Protein AF-A0A5D2TX60-F1 (afdb_monomer)

InterPro domains:
  IPR018276 DET1- and DDB1-associated protein 1 domain [PF10172] (3-49)

pLDDT: mean 70.05, std 12.47, range [43.69, 88.31]

Secondary structure (DSSP, 8-state):
---TT-----S-TTTTTT-PPPPTTS----PPP----SS--PPP-TTSS-----TT-SSSSSGGGS--

Structure (mmCIF, N/CA/C/O backbone):
data_AF-A0A5D2TX60-F1
#
_entry.id   AF-A0A5D2TX60-F1
#
loop_
_atom_site.group_PDB
_atom_site.id
_atom_site.type_symbol
_atom_site.label_atom_id
_atom_site.label_alt_id
_atom_site.label_comp_id
_atom_site.label_asym_id
_atom_site.label_entity_id
_atom_site.label_seq_id
_atom_site.pdbx_PDB_ins_code
_atom_site.Cartn_x
_atom_site.Cartn_y
_atom_site.Cartn_z
_atom_site.occupancy
_atom_site.B_iso_or_equiv
_atom_site.auth_se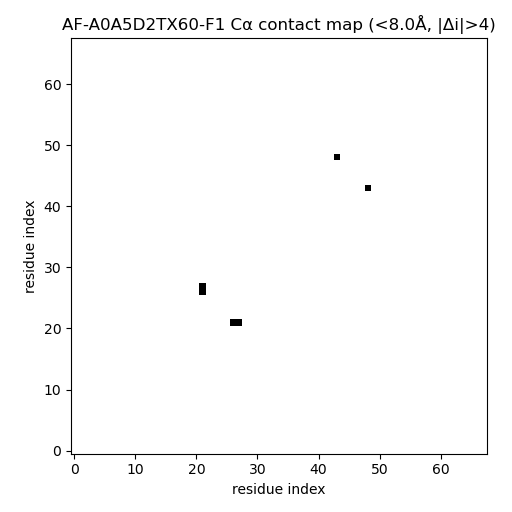q_id
_atom_site.auth_comp_id
_atom_site.auth_asym_id
_atom_site.auth_atom_id
_atom_site.pdbx_PDB_model_num
ATOM 1 N N . MET A 1 1 ? -22.119 22.113 16.895 1.00 54.00 1 MET A N 1
ATOM 2 C CA . MET A 1 1 ? -20.717 21.895 17.311 1.00 54.00 1 MET A CA 1
ATOM 3 C C . MET A 1 1 ? -20.024 21.098 16.217 1.00 54.00 1 MET A C 1
ATOM 5 O O . MET A 1 1 ? -20.411 19.958 16.002 1.00 54.00 1 MET A O 1
ATOM 9 N N . GLY A 1 2 ? -19.099 21.704 15.470 1.00 60.72 2 GLY A N 1
ATOM 10 C CA . GLY A 1 2 ? -18.267 20.988 14.493 1.00 60.72 2 GLY A CA 1
ATOM 11 C C . GLY A 1 2 ? -17.04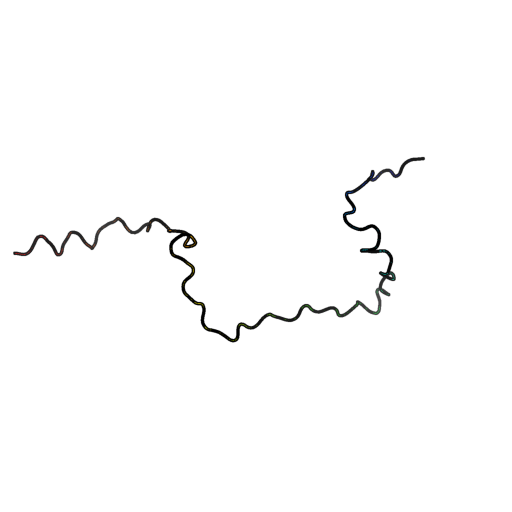4 20.373 15.177 1.00 60.72 2 GLY A C 1
ATOM 12 O O . GLY A 1 2 ? -16.546 20.941 16.147 1.00 60.72 2 GLY A O 1
ATOM 13 N N . SER A 1 3 ? -16.590 19.209 14.707 1.00 66.25 3 SER A N 1
ATOM 14 C CA . SER A 1 3 ? -15.376 18.546 15.204 1.00 66.25 3 SER A CA 1
ATOM 15 C C . SER A 1 3 ? -14.155 19.464 15.059 1.00 66.25 3 SER A C 1
ATOM 17 O O . SER A 1 3 ? -13.927 20.012 13.982 1.00 66.25 3 SER A O 1
ATOM 19 N N . MET A 1 4 ? -13.345 19.587 16.118 1.00 66.44 4 MET A N 1
ATOM 20 C CA . MET A 1 4 ? -12.098 20.376 16.139 1.00 66.44 4 MET A CA 1
ATOM 21 C C . MET A 1 4 ? -11.059 19.906 15.101 1.00 66.44 4 MET A C 1
ATOM 23 O O . MET A 1 4 ? -10.106 20.623 14.820 1.00 66.44 4 MET A O 1
ATOM 27 N N . LEU A 1 5 ? -11.239 18.706 14.535 1.00 73.81 5 LEU A N 1
ATOM 28 C CA . LEU A 1 5 ? -10.316 18.069 13.589 1.00 73.81 5 LEU A CA 1
ATOM 29 C C . LEU A 1 5 ? -10.755 18.180 12.115 1.00 73.81 5 LEU A C 1
ATOM 31 O O . LEU A 1 5 ? -10.062 17.672 11.238 1.00 73.81 5 LEU A O 1
ATOM 35 N N . GLY A 1 6 ? -11.872 18.862 11.829 1.00 71.75 6 GLY A N 1
ATOM 36 C CA . GLY A 1 6 ? -12.355 19.099 10.463 1.00 71.75 6 GLY A CA 1
ATOM 37 C C . GLY A 1 6 ? -12.785 17.838 9.691 1.00 71.75 6 GLY A C 1
ATOM 38 O O . GLY A 1 6 ? -12.739 16.714 10.191 1.00 71.75 6 GLY A O 1
ATOM 39 N N . ASN A 1 7 ? -13.236 18.039 8.447 1.00 75.81 7 ASN A N 1
ATOM 40 C CA . ASN A 1 7 ? -13.629 16.975 7.517 1.00 75.81 7 ASN A CA 1
ATOM 41 C C . ASN A 1 7 ? -12.392 16.401 6.806 1.00 75.81 7 ASN A C 1
ATOM 43 O O . ASN A 1 7 ? -12.086 16.786 5.677 1.00 75.81 7 ASN A O 1
ATOM 47 N N . LEU A 1 8 ? -11.678 15.487 7.463 1.00 82.69 8 LEU A N 1
ATOM 48 C CA . LEU A 1 8 ? -10.582 14.743 6.836 1.00 82.69 8 LEU A CA 1
ATOM 49 C C . LEU A 1 8 ? -11.066 14.000 5.577 1.00 82.69 8 LEU A C 1
ATOM 51 O O . LEU A 1 8 ? -12.206 13.520 5.548 1.00 82.69 8 LEU A O 1
ATOM 55 N N . PRO A 1 9 ? -10.219 13.882 4.540 1.00 83.25 9 PRO A N 1
ATOM 56 C CA . PRO A 1 9 ? -10.583 13.151 3.339 1.00 83.25 9 PRO A CA 1
ATOM 57 C C . PRO A 1 9 ? -10.864 11.687 3.689 1.00 83.25 9 PRO A C 1
ATOM 59 O O . PRO A 1 9 ? -10.037 11.002 4.289 1.00 83.25 9 PRO A O 1
ATOM 62 N N . SER A 1 10 ? -12.040 11.215 3.287 1.00 83.75 10 SER A N 1
ATOM 63 C CA . SER A 1 10 ? -12.444 9.817 3.378 1.00 83.75 10 SER A CA 1
ATOM 64 C C . SER A 1 10 ? -12.830 9.352 1.982 1.00 83.75 10 SER A C 1
ATOM 66 O O . SER A 1 10 ? -13.792 9.856 1.408 1.00 83.75 10 SER A O 1
ATOM 68 N N . PHE A 1 11 ? -12.039 8.441 1.415 1.00 84.00 11 PHE A N 1
ATOM 69 C CA . PHE A 1 11 ? -12.284 7.917 0.070 1.00 84.00 11 PHE A CA 1
ATOM 70 C C . PHE A 1 11 ? -13.449 6.918 0.053 1.00 84.00 11 PHE A C 1
ATOM 72 O O . PHE A 1 11 ? -14.271 6.937 -0.854 1.00 84.00 11 PHE A O 1
ATOM 79 N N . ASP A 1 12 ? -13.544 6.088 1.096 1.00 85.56 12 ASP A N 1
ATOM 80 C CA . ASP A 1 12 ? -14.676 5.200 1.357 1.00 85.56 12 ASP A CA 1
ATOM 81 C C . ASP A 1 12 ? -15.020 5.270 2.861 1.00 85.56 12 ASP A C 1
ATOM 83 O O . ASP A 1 12 ? -14.157 4.969 3.700 1.00 85.56 12 ASP A O 1
ATOM 87 N N . PRO A 1 13 ? -16.253 5.675 3.232 1.00 82.06 13 PRO A N 1
ATOM 88 C CA . PRO A 1 13 ? -16.683 5.777 4.626 1.00 82.06 13 PRO A CA 1
ATOM 89 C C . PRO A 1 13 ? -16.665 4.437 5.378 1.00 82.06 13 PRO A C 1
ATOM 91 O O . PRO A 1 13 ? -16.676 4.430 6.611 1.00 82.06 13 PRO A O 1
ATOM 94 N N . HIS A 1 14 ? -16.602 3.305 4.676 1.00 84.06 14 HIS A N 1
ATOM 95 C CA . HIS A 1 14 ? -16.607 1.982 5.286 1.00 84.06 14 HIS A CA 1
ATOM 96 C C . HIS A 1 14 ? -15.224 1.459 5.687 1.00 84.06 14 HIS A C 1
ATOM 98 O O . HIS A 1 14 ? -15.176 0.533 6.501 1.00 84.06 14 HIS A O 1
ATOM 104 N N . ASN A 1 15 ? -14.123 2.075 5.232 1.00 82.00 15 ASN A N 1
ATOM 105 C CA . ASN A 1 15 ? -12.742 1.608 5.464 1.00 82.00 15 ASN A CA 1
ATOM 106 C C . ASN A 1 15 ? -12.429 1.234 6.923 1.00 82.00 15 ASN A C 1
ATOM 108 O O . ASN A 1 15 ? -11.748 0.247 7.186 1.00 82.00 15 ASN A O 1
ATOM 112 N N . PHE A 1 16 ? -12.938 2.016 7.878 1.00 82.44 16 PHE A N 1
ATOM 113 C CA . PHE A 1 16 ? -12.661 1.833 9.308 1.00 82.44 16 PHE A CA 1
ATOM 114 C C . PHE A 1 16 ? -13.893 1.412 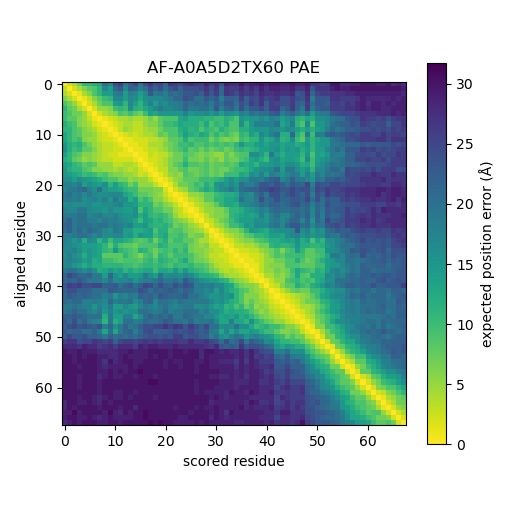10.114 1.00 82.44 16 PHE A C 1
ATOM 116 O O . PHE A 1 16 ? -13.794 1.156 11.310 1.00 82.44 16 PHE A O 1
ATOM 123 N N . SER A 1 17 ? -15.054 1.304 9.465 1.00 82.62 17 SER A N 1
ATOM 124 C CA . SER A 1 17 ? -16.335 1.032 10.129 1.00 82.62 17 SER A CA 1
ATOM 125 C C . SER A 1 17 ? -16.412 -0.357 10.775 1.00 82.62 17 SER A C 1
ATOM 127 O O . SER A 1 17 ? -17.167 -0.561 11.723 1.00 82.62 17 SER A O 1
ATOM 129 N N . GLN A 1 18 ? -15.613 -1.306 10.281 1.00 76.19 18 GLN A N 1
ATOM 130 C CA . GLN A 1 18 ? -15.579 -2.695 10.750 1.00 76.19 18 GLN A CA 1
ATOM 131 C C . GLN A 1 18 ? -14.445 -2.966 11.744 1.00 76.19 18 GLN A C 1
ATOM 133 O O . GLN A 1 18 ? -14.400 -4.041 12.348 1.00 76.19 18 GLN A O 1
ATOM 138 N N . LEU A 1 19 ? -13.522 -2.015 11.925 1.00 75.81 19 LEU A N 1
ATOM 139 C CA . LEU A 1 19 ? -12.431 -2.186 12.870 1.00 75.81 19 LEU A CA 1
ATOM 140 C C . LEU A 1 19 ? -12.992 -2.097 14.285 1.00 75.81 19 LEU A C 1
ATOM 142 O O . LEU A 1 19 ? -13.400 -1.035 14.755 1.00 75.81 19 LEU A O 1
ATOM 146 N N . ARG A 1 20 ? -12.994 -3.228 14.991 1.00 72.81 20 ARG A N 1
ATOM 147 C CA . ARG A 1 20 ? -13.128 -3.184 16.443 1.00 72.81 20 ARG A CA 1
ATOM 148 C C . ARG A 1 20 ? -11.836 -2.596 17.005 1.00 72.81 20 ARG A C 1
ATOM 150 O O . ARG A 1 20 ? -10.767 -2.978 16.525 1.00 72.81 20 ARG A O 1
ATOM 157 N N . PRO A 1 21 ? -11.902 -1.701 18.004 1.00 69.31 21 PRO A N 1
ATOM 158 C CA . PRO A 1 21 ? -10.725 -1.360 18.789 1.00 69.31 21 PRO A CA 1
ATOM 159 C C . PRO A 1 21 ? -10.053 -2.668 19.210 1.00 69.31 21 PRO A C 1
ATOM 161 O O . PRO A 1 21 ? -10.700 -3.513 19.832 1.00 69.31 21 PRO A O 1
ATOM 164 N N . SER A 1 22 ? -8.811 -2.886 18.774 1.00 65.56 22 SER A N 1
ATOM 165 C CA . SER A 1 22 ? -8.076 -4.086 19.167 1.00 65.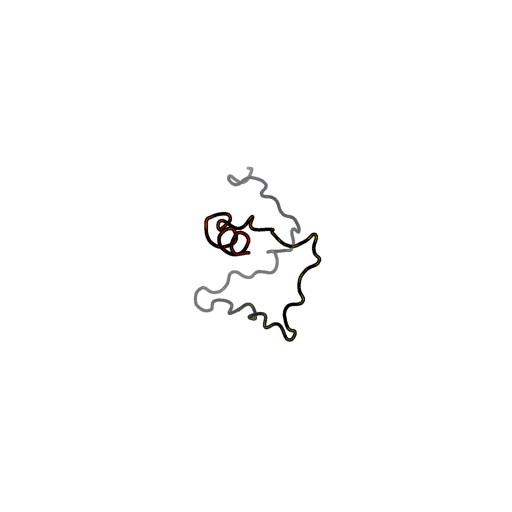56 22 SER A CA 1
ATOM 166 C C . SER A 1 22 ? -7.955 -4.042 20.684 1.00 65.56 22 SER A C 1
ATOM 168 O O . SER A 1 22 ? -7.606 -2.997 21.235 1.00 65.56 22 SER A O 1
ATOM 170 N N . ASP A 1 23 ? -8.251 -5.151 21.357 1.00 69.81 23 ASP A N 1
ATOM 171 C CA . ASP A 1 23 ? -7.854 -5.288 22.750 1.00 69.81 23 ASP A CA 1
ATOM 172 C C . ASP A 1 23 ? -6.332 -5.052 22.802 1.00 69.81 23 ASP A C 1
ATOM 174 O O . ASP A 1 23 ? -5.599 -5.747 22.090 1.00 69.81 23 ASP A O 1
ATOM 178 N N . PRO A 1 24 ? -5.829 -4.063 23.565 1.00 69.44 24 PRO A N 1
ATOM 179 C CA . PRO A 1 24 ? -4.394 -3.814 23.662 1.00 69.44 24 PRO A CA 1
ATOM 180 C C . PRO A 1 24 ? -3.627 -5.032 24.203 1.00 69.44 24 PRO A C 1
ATOM 182 O O . PRO A 1 24 ? -2.420 -5.127 23.987 1.00 69.44 24 PRO A O 1
ATOM 185 N N . SER A 1 25 ? -4.315 -5.981 24.852 1.00 75.56 25 SER A N 1
ATOM 186 C CA . SER A 1 25 ? -3.750 -7.263 25.284 1.00 75.56 25 SER A CA 1
ATOM 187 C C . SER A 1 25 ? -3.600 -8.294 24.151 1.00 75.56 25 SER A C 1
ATOM 189 O O . SER A 1 25 ? -2.836 -9.251 24.287 1.00 75.56 25 SER A O 1
ATOM 191 N N . ASN A 1 26 ? -4.275 -8.093 23.012 1.00 65.38 26 ASN A N 1
ATOM 192 C CA . ASN A 1 26 ? -4.239 -8.983 21.854 1.00 65.38 26 ASN A CA 1
ATOM 193 C C . ASN A 1 26 ? -4.176 -8.181 20.537 1.00 65.38 26 ASN A C 1
ATOM 195 O O . ASN A 1 26 ? -5.200 -7.952 19.881 1.00 65.38 26 ASN A O 1
ATOM 199 N N . PRO A 1 27 ? -2.978 -7.719 20.135 1.00 69.44 27 PRO A N 1
ATOM 200 C CA . PRO A 1 27 ? -2.804 -7.013 18.875 1.00 69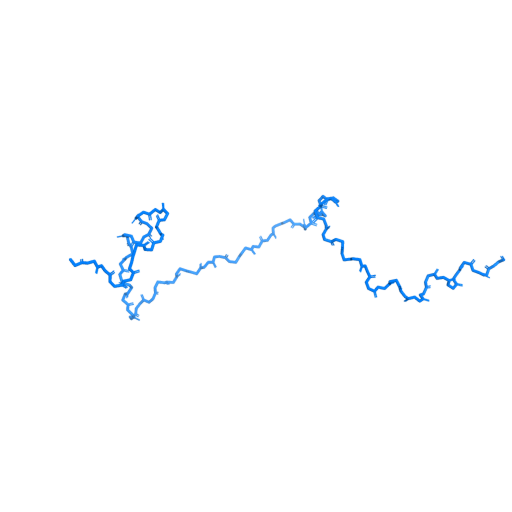.44 27 PRO A CA 1
ATOM 201 C C . PRO A 1 27 ? -3.115 -7.938 17.691 1.00 69.44 27 PRO A C 1
ATOM 203 O O . PRO A 1 27 ? -2.604 -9.057 17.603 1.00 69.44 27 PRO A O 1
ATOM 206 N N . SER A 1 28 ? -3.929 -7.450 16.750 1.00 68.44 28 SER A N 1
ATOM 207 C CA . SER A 1 28 ? -4.184 -8.138 15.481 1.00 68.44 28 SER A CA 1
ATOM 208 C C . SER A 1 28 ? -2.865 -8.434 14.756 1.00 68.44 28 SER A C 1
ATOM 210 O O . SER A 1 28 ? -2.146 -7.526 14.341 1.00 68.44 28 SER A O 1
ATOM 212 N N . LYS A 1 29 ? -2.539 -9.722 14.588 1.00 68.44 29 LYS A N 1
ATOM 213 C CA . LYS A 1 29 ? -1.337 -10.203 13.884 1.00 68.44 29 LYS A CA 1
ATOM 214 C C . LYS A 1 29 ? -1.518 -10.186 12.365 1.00 68.44 29 LYS A C 1
ATOM 216 O O . LYS A 1 29 ? -1.209 -11.171 11.694 1.00 68.44 29 LYS A O 1
ATOM 221 N N . MET A 1 30 ? -2.042 -9.099 11.805 1.00 70.81 30 MET A N 1
ATOM 222 C CA . MET A 1 30 ? -2.137 -8.961 10.353 1.00 70.81 30 MET A CA 1
ATOM 223 C C . MET A 1 30 ? -0.740 -8.652 9.800 1.00 70.81 30 MET A C 1
ATOM 225 O O . MET A 1 30 ? -0.367 -7.502 9.594 1.00 70.81 30 MET A O 1
ATOM 229 N N . VAL A 1 31 ? 0.078 -9.692 9.648 1.00 78.50 31 VAL A N 1
ATOM 230 C CA . VAL A 1 31 ? 1.427 -9.595 9.088 1.00 78.50 31 VAL A CA 1
ATOM 231 C C . VAL A 1 31 ? 1.304 -9.640 7.563 1.00 78.50 31 VAL A C 1
ATOM 233 O O . VAL A 1 31 ? 0.818 -10.646 7.039 1.00 78.50 31 VAL A O 1
ATOM 236 N N . PRO A 1 32 ? 1.724 -8.593 6.828 1.00 82.44 32 PRO A N 1
ATOM 237 C CA . PRO A 1 32 ? 1.772 -8.652 5.374 1.00 82.44 32 PRO A CA 1
ATOM 238 C C . PRO A 1 32 ? 2.678 -9.797 4.921 1.00 82.44 32 PRO A C 1
ATOM 240 O O . PRO A 1 32 ? 3.778 -9.983 5.447 1.00 82.44 32 PRO A O 1
ATOM 243 N N . SER A 1 33 ? 2.247 -10.560 3.921 1.00 85.56 33 SER A N 1
ATOM 244 C CA . SER A 1 33 ? 3.106 -11.577 3.320 1.00 85.56 33 SER A CA 1
ATOM 245 C C . SER A 1 33 ? 4.284 -10.915 2.608 1.00 85.56 33 SER A C 1
ATOM 247 O O . SER A 1 33 ? 4.093 -10.006 1.798 1.00 85.56 33 SER A O 1
ATOM 249 N N . THR A 1 34 ? 5.500 -11.403 2.844 1.00 88.31 34 THR A N 1
ATOM 250 C CA . THR A 1 34 ? 6.662 -10.992 2.051 1.00 88.31 34 THR A CA 1
ATOM 251 C C . THR A 1 34 ? 6.523 -11.524 0.625 1.00 88.31 34 THR A C 1
ATOM 253 O O . THR A 1 34 ? 6.546 -12.735 0.407 1.00 88.31 34 THR A O 1
ATOM 256 N N . TYR A 1 35 ? 6.397 -10.624 -0.352 1.00 88.19 35 TYR A N 1
ATOM 257 C CA . TYR A 1 35 ? 6.371 -10.988 -1.768 1.00 88.19 35 TYR A CA 1
ATOM 25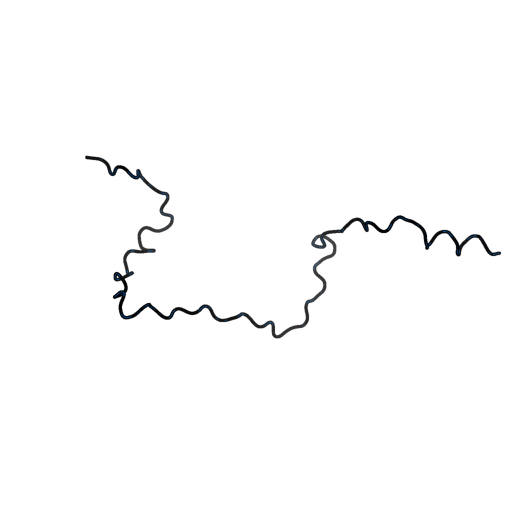8 C C . TYR A 1 35 ? 7.696 -11.644 -2.189 1.00 88.19 35 TYR A C 1
ATOM 260 O O . TYR A 1 35 ? 8.774 -11.096 -1.949 1.00 88.19 35 TYR A O 1
ATOM 268 N N . ARG A 1 36 ? 7.616 -12.818 -2.828 1.00 87.00 36 ARG A N 1
ATOM 269 C CA . ARG A 1 36 ? 8.762 -13.539 -3.398 1.00 87.00 36 ARG A CA 1
ATOM 270 C C . ARG A 1 36 ? 8.540 -13.748 -4.899 1.00 87.00 36 ARG A C 1
ATOM 272 O O . ARG A 1 36 ? 7.693 -14.564 -5.258 1.00 87.00 36 ARG A O 1
ATOM 279 N N . PRO A 1 37 ? 9.271 -13.032 -5.772 1.00 84.75 37 PRO A N 1
ATOM 280 C CA . PRO A 1 37 ? 9.168 -13.227 -7.213 1.00 84.75 37 PRO A CA 1
ATOM 281 C C . PRO A 1 37 ? 9.551 -14.661 -7.594 1.00 84.75 37 PRO A C 1
ATOM 283 O O . PRO A 1 37 ? 10.584 -15.161 -7.153 1.00 84.75 37 PRO A O 1
ATOM 286 N N . THR A 1 38 ? 8.750 -15.308 -8.438 1.00 86.75 38 THR A N 1
ATOM 287 C CA . THR A 1 38 ? 9.055 -16.642 -8.993 1.00 86.75 38 THR A CA 1
ATOM 288 C C . THR A 1 38 ? 9.801 -16.577 -10.323 1.00 86.75 38 THR A C 1
ATOM 290 O O . THR A 1 38 ? 10.232 -17.603 -10.837 1.00 86.75 38 THR A O 1
ATOM 293 N N . HIS A 1 39 ? 9.955 -15.381 -10.889 1.00 81.75 39 HIS A N 1
ATOM 294 C CA . HIS A 1 39 ? 10.560 -15.165 -12.197 1.00 81.75 39 HIS A CA 1
ATOM 295 C C . HIS A 1 39 ? 11.759 -14.230 -12.074 1.00 81.75 39 HIS A C 1
ATOM 297 O O . HIS A 1 39 ? 11.744 -13.278 -11.287 1.00 81.75 39 HIS A O 1
ATOM 303 N N . SER A 1 40 ? 12.787 -14.491 -12.880 1.00 79.12 40 SER A N 1
ATOM 304 C CA . SER A 1 40 ? 13.914 -13.578 -13.046 1.00 79.12 40 SER A CA 1
ATOM 305 C C . SER A 1 40 ? 13.414 -12.224 -13.544 1.00 79.12 40 SER A C 1
ATOM 307 O O . SER A 1 40 ? 12.524 -12.166 -14.393 1.00 79.12 40 SER A O 1
ATOM 309 N N . ARG A 1 41 ? 13.986 -11.130 -13.023 1.00 72.56 41 ARG A N 1
ATOM 310 C CA . ARG A 1 41 ? 13.684 -9.772 -13.496 1.00 72.56 41 ARG A CA 1
ATOM 311 C C . ARG A 1 41 ? 13.991 -9.694 -14.988 1.00 72.56 41 ARG A C 1
ATOM 313 O O . ARG A 1 41 ? 15.153 -9.737 -15.384 1.00 72.56 41 ARG 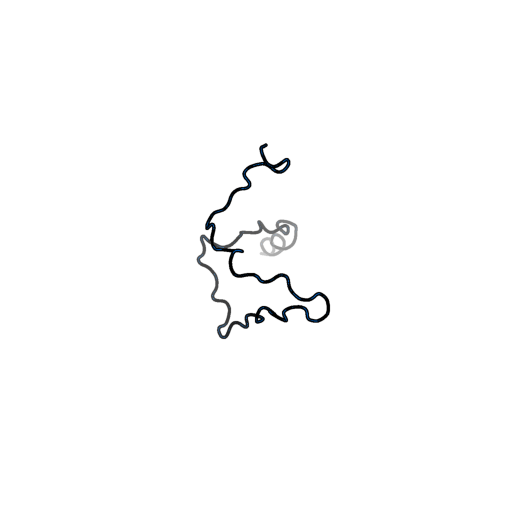A O 1
ATOM 320 N N . THR A 1 42 ? 12.950 -9.579 -15.799 1.00 73.06 42 THR A N 1
ATOM 321 C CA . THR A 1 42 ? 13.080 -9.166 -17.191 1.00 73.06 42 THR A CA 1
ATOM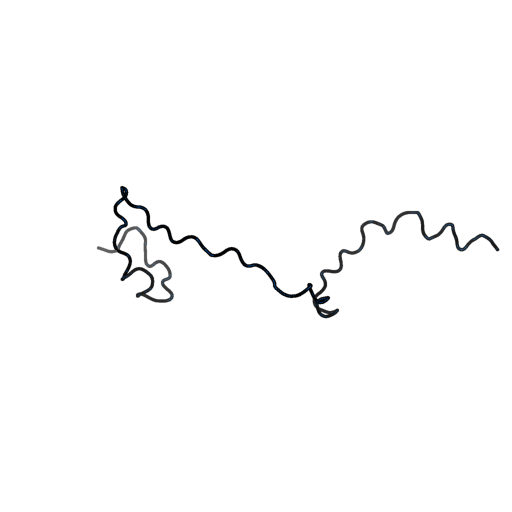 322 C C . THR A 1 42 ? 13.642 -7.750 -17.210 1.00 73.06 42 THR A C 1
ATOM 324 O O . THR A 1 42 ? 13.293 -6.933 -16.352 1.00 73.06 42 THR A O 1
ATOM 327 N N . LEU A 1 43 ? 14.530 -7.459 -18.163 1.00 72.25 43 LEU A N 1
ATOM 328 C CA . LEU A 1 43 ? 14.955 -6.083 -18.398 1.00 72.25 43 LEU A CA 1
ATOM 329 C C . LEU A 1 43 ? 13.696 -5.252 -18.689 1.00 72.25 43 LEU A C 1
ATOM 331 O O . LEU A 1 43 ? 12.901 -5.673 -19.538 1.00 72.25 43 LEU A O 1
ATOM 335 N N . PRO A 1 44 ? 13.464 -4.139 -17.969 1.00 75.38 44 PRO A N 1
ATOM 336 C CA . PRO A 1 44 ? 12.340 -3.280 -18.285 1.00 75.38 44 PRO A CA 1
ATOM 337 C C . PRO A 1 44 ? 12.521 -2.726 -19.711 1.00 75.38 44 PRO A C 1
ATOM 339 O O . PRO A 1 44 ? 13.655 -2.638 -20.197 1.00 75.38 44 PRO A O 1
ATOM 342 N N . PRO A 1 45 ? 11.422 -2.383 -20.398 1.00 79.69 45 PRO A N 1
ATOM 343 C CA . PRO A 1 45 ? 11.448 -1.676 -21.670 1.00 79.69 45 PRO A CA 1
ATOM 344 C C . PRO A 1 45 ? 12.483 -0.527 -21.703 1.00 79.69 45 PRO A C 1
ATOM 346 O O . PRO A 1 45 ? 12.690 0.133 -20.682 1.00 79.69 45 PRO A O 1
ATOM 349 N N . PRO A 1 46 ? 13.154 -0.269 -22.844 1.00 71.81 46 PRO A N 1
ATOM 350 C CA . PRO A 1 46 ? 14.220 0.740 -22.942 1.00 71.81 46 PRO A CA 1
ATOM 351 C C . PRO A 1 46 ? 13.796 2.175 -22.597 1.00 71.81 46 PRO A C 1
ATOM 353 O O . PRO A 1 46 ? 14.639 3.015 -22.308 1.00 71.81 46 PRO A O 1
ATOM 356 N N . ASP A 1 47 ? 12.501 2.466 -22.639 1.00 80.00 47 ASP A N 1
ATOM 357 C CA . ASP A 1 47 ? 11.878 3.732 -22.241 1.00 80.00 47 ASP A CA 1
ATOM 358 C C . ASP A 1 47 ? 11.579 3.817 -20.732 1.00 80.00 47 ASP A C 1
ATOM 360 O O . ASP A 1 47 ? 11.149 4.858 -20.244 1.00 80.00 47 ASP A O 1
ATOM 364 N N . GLN A 1 48 ? 11.818 2.734 -19.988 1.00 73.38 48 GLN A N 1
ATOM 365 C CA . GLN A 1 48 ? 11.553 2.601 -18.552 1.00 73.38 48 GLN A CA 1
ATOM 366 C C . GLN A 1 48 ? 12.830 2.441 -17.716 1.00 73.38 48 GLN A C 1
ATOM 368 O O . GLN A 1 48 ? 12.750 2.241 -16.503 1.00 73.38 48 GLN A O 1
ATOM 373 N N . VAL A 1 49 ? 14.012 2.496 -18.340 1.00 77.12 49 VAL A N 1
ATOM 374 C CA . VAL A 1 49 ? 15.276 2.514 -17.597 1.00 77.12 49 VAL A CA 1
ATOM 375 C C . VAL A 1 49 ? 15.584 3.940 -17.148 1.00 77.12 49 VAL A C 1
ATOM 377 O O . VAL A 1 49 ? 15.691 4.853 -17.965 1.00 77.12 49 VAL A O 1
ATOM 380 N N . GLU A 1 50 ? 15.763 4.138 -15.841 1.00 74.06 50 GLU A N 1
ATOM 381 C CA . GLU A 1 50 ? 16.473 5.314 -15.342 1.00 74.06 50 GLU A CA 1
ATOM 382 C C . GLU A 1 50 ? 17.904 5.222 -15.870 1.00 74.06 50 GLU A C 1
ATOM 384 O O . GLU A 1 50 ? 18.706 4.387 -15.446 1.00 74.06 50 GLU A O 1
ATOM 389 N N . ILE A 1 51 ? 18.205 6.037 -16.879 1.00 69.44 51 ILE A N 1
ATOM 390 C CA . ILE A 1 51 ? 19.559 6.170 -17.388 1.00 69.44 51 ILE A CA 1
ATOM 391 C C . ILE A 1 51 ? 20.299 6.975 -16.329 1.00 69.44 51 ILE A C 1
ATOM 393 O O . ILE A 1 51 ? 20.272 8.206 -16.346 1.00 69.44 51 ILE A O 1
ATOM 397 N N . GLU A 1 52 ? 20.968 6.303 -15.396 1.00 60.62 52 GLU A N 1
ATOM 398 C CA . GLU A 1 52 ? 22.050 6.971 -14.694 1.00 60.62 52 GLU A CA 1
ATOM 399 C C . GLU A 1 52 ? 23.058 7.355 -15.774 1.00 60.62 52 GLU A C 1
ATOM 401 O O . GLU A 1 52 ? 23.752 6.502 -16.338 1.00 60.62 52 GLU A O 1
ATOM 406 N N . THR A 1 53 ? 23.092 8.638 -16.149 1.00 58.06 53 THR A N 1
ATOM 407 C CA . THR A 1 53 ? 24.203 9.178 -16.922 1.00 58.06 53 THR A CA 1
ATOM 408 C C . THR A 1 53 ? 25.435 8.907 -16.092 1.00 58.06 53 THR A C 1
ATOM 410 O O . THR A 1 53 ? 25.708 9.599 -15.117 1.00 58.06 53 THR A O 1
ATOM 413 N N . CYS A 1 54 ? 26.104 7.826 -16.465 1.00 54.50 54 CYS A N 1
ATOM 414 C CA . CYS A 1 54 ? 27.261 7.269 -15.819 1.00 54.50 54 CYS A CA 1
ATOM 415 C C . CYS A 1 54 ? 28.185 8.398 -15.358 1.00 54.50 54 CYS A C 1
ATOM 417 O O . CYS A 1 54 ? 28.839 9.056 -16.174 1.00 54.50 54 CYS A O 1
ATOM 419 N N . CYS A 1 55 ? 28.291 8.570 -14.041 1.00 53.06 55 CYS A N 1
ATOM 420 C CA . CYS A 1 55 ? 29.346 9.339 -13.384 1.00 53.06 55 CYS A CA 1
ATOM 421 C C . CYS A 1 55 ? 30.760 8.756 -13.640 1.00 53.06 55 CYS A C 1
ATOM 423 O O . CYS A 1 55 ? 31.699 9.078 -12.923 1.00 53.06 55 CYS A O 1
ATOM 425 N N . HIS A 1 56 ? 30.954 7.951 -14.693 1.00 49.03 56 HIS A N 1
ATOM 426 C CA . HIS A 1 56 ? 32.244 7.548 -15.247 1.00 49.03 56 HIS A CA 1
ATOM 427 C C . HIS A 1 56 ? 32.394 7.888 -16.737 1.00 49.03 56 HIS A C 1
ATOM 429 O O . HIS A 1 56 ? 33.046 7.166 -17.492 1.00 49.03 56 HIS A O 1
ATOM 435 N N . ARG A 1 57 ? 31.927 9.063 -17.177 1.00 52.25 57 ARG A N 1
ATOM 436 C CA . ARG A 1 57 ? 32.650 9.762 -18.257 1.00 52.25 57 ARG A CA 1
ATOM 437 C C . ARG A 1 57 ? 33.894 10.452 -17.689 1.00 52.25 57 ARG A C 1
ATOM 439 O O . ARG A 1 57 ? 34.043 11.657 -17.819 1.00 52.25 57 ARG A O 1
ATOM 446 N N . THR A 1 58 ? 34.803 9.694 -17.089 1.00 49.50 58 THR A N 1
ATOM 447 C CA . THR A 1 58 ? 36.156 10.167 -16.784 1.00 49.50 58 THR A CA 1
ATOM 448 C C . THR A 1 58 ? 37.125 8.979 -16.763 1.00 49.50 58 THR A C 1
ATOM 450 O O . THR A 1 58 ? 37.122 8.143 -15.867 1.00 49.50 58 THR A O 1
ATOM 453 N N . SER A 1 59 ? 37.956 8.933 -17.813 1.00 52.22 59 SER A N 1
ATOM 454 C CA . SER A 1 59 ? 39.388 8.579 -17.784 1.00 52.22 59 SER A CA 1
ATOM 455 C C . SER A 1 59 ? 39.905 7.296 -18.457 1.00 52.22 59 SER A C 1
ATOM 457 O O . SER A 1 59 ? 41.038 7.361 -18.915 1.00 52.22 59 SER A O 1
ATOM 459 N N . ASN A 1 60 ? 39.160 6.196 -18.655 1.00 53.69 60 ASN A N 1
ATOM 460 C CA . ASN A 1 60 ? 39.813 4.948 -19.137 1.00 53.69 60 ASN A CA 1
ATOM 461 C C . ASN A 1 60 ? 39.510 4.460 -20.566 1.00 53.69 60 ASN A C 1
ATOM 463 O O . ASN A 1 60 ? 40.216 3.584 -21.058 1.00 53.69 60 ASN A O 1
ATOM 467 N N . THR A 1 61 ? 38.545 5.026 -21.295 1.00 48.06 61 THR A N 1
ATOM 468 C CA . THR A 1 61 ? 38.225 4.552 -22.663 1.00 48.06 61 THR A CA 1
ATOM 469 C C . THR A 1 61 ? 38.901 5.333 -23.793 1.00 48.06 61 THR A C 1
ATOM 471 O O . THR A 1 61 ? 38.838 4.905 -24.940 1.00 48.06 61 THR A O 1
ATOM 474 N N . ARG A 1 62 ? 39.602 6.441 -23.505 1.00 51.31 62 ARG A N 1
ATOM 475 C CA . ARG A 1 62 ? 40.342 7.209 -24.530 1.00 51.31 62 ARG A CA 1
ATOM 476 C C . ARG A 1 62 ? 41.795 6.742 -24.731 1.00 51.31 62 ARG A C 1
ATOM 478 O O . ARG A 1 62 ? 42.379 7.063 -25.757 1.00 51.31 62 ARG A O 1
ATOM 485 N N . ALA A 1 63 ? 42.370 5.964 -23.812 1.00 50.50 63 ALA A N 1
ATOM 486 C CA . ALA A 1 63 ? 43.769 5.529 -23.914 1.00 50.50 63 ALA A CA 1
ATOM 487 C C . ALA A 1 63 ? 44.002 4.405 -24.947 1.00 50.50 63 ALA A C 1
ATOM 489 O O . ALA A 1 63 ? 45.097 4.281 -25.479 1.00 50.50 63 ALA A O 1
ATOM 490 N N . TRP A 1 64 ? 42.975 3.616 -25.282 1.00 46.69 64 TRP A N 1
ATOM 491 C CA . TRP A 1 64 ? 43.119 2.455 -26.172 1.00 46.69 64 TRP A CA 1
ATOM 492 C C . TRP A 1 64 ? 42.966 2.765 -27.667 1.00 46.69 64 TRP A C 1
ATOM 494 O O . TRP A 1 64 ? 43.270 1.911 -28.489 1.00 46.69 64 TRP A O 1
ATOM 504 N N . MET A 1 65 ? 42.523 3.971 -28.042 1.00 54.22 65 MET A N 1
ATOM 505 C CA . MET A 1 65 ? 42.338 4.344 -29.456 1.00 54.22 65 MET A CA 1
ATOM 506 C C . MET A 1 65 ? 43.501 5.157 -30.050 1.00 54.22 65 MET A C 1
ATOM 508 O O . MET A 1 65 ? 43.368 5.664 -31.157 1.00 54.22 65 MET A O 1
ATOM 512 N N . GLN A 1 66 ? 44.624 5.311 -29.336 1.00 55.59 66 GLN A N 1
ATOM 513 C CA . GLN A 1 66 ? 45.802 6.063 -29.814 1.00 55.59 66 GLN A CA 1
ATOM 514 C C . GLN A 1 66 ? 47.065 5.208 -30.000 1.00 55.59 66 GLN A C 1
ATOM 516 O O . GLN A 1 66 ? 48.127 5.749 -30.288 1.00 55.59 66 GLN A O 1
ATOM 521 N N . ALA A 1 67 ? 46.964 3.886 -29.865 1.00 51.28 67 ALA A N 1
ATOM 522 C CA . ALA A 1 67 ? 48.045 2.971 -30.210 1.00 51.28 67 ALA A CA 1
ATOM 523 C C . ALA A 1 67 ? 47.697 2.247 -31.517 1.00 51.28 67 ALA A C 1
ATOM 525 O O . ALA A 1 67 ? 47.110 1.168 -31.480 1.00 51.28 67 ALA A O 1
ATOM 526 N N . ASN A 1 68 ? 47.970 2.911 -32.645 1.00 43.69 68 ASN A N 1
ATOM 527 C CA . ASN A 1 68 ? 48.356 2.339 -33.945 1.00 43.69 68 ASN A CA 1
ATOM 528 C C . ASN A 1 68 ? 48.621 3.469 -34.941 1.00 43.69 68 ASN A C 1
ATOM 530 O O . ASN A 1 68 ? 47.666 4.221 -35.238 1.00 43.69 68 ASN A O 1
#

Radius of gyration: 27.79 Å; Cα contacts (8 Å, |Δi|>4): 3; chains: 1; bounding box: 69×38×59 Å

Mean predicted aligned error: 17.36 Å

Organism: Gossyp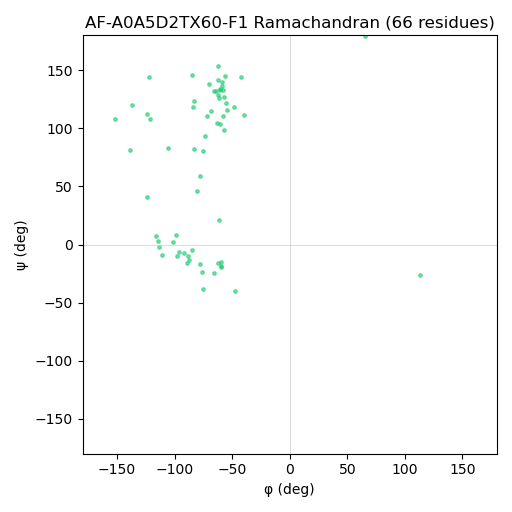ium mustelinum (NCBI:txid34275)

Solvent-accessible surface area (backbone atoms only — not comparable to full-atom values): 5268 Å² total; per-residue (Å²): 138,80,68,96,80,63,88,68,93,67,95,55,85,61,80,62,71,77,63,68,83,63,52,87,92,54,70,80,82,82,71,80,79,83,87,75,82,93,63,80,85,70,82,69,58,87,91,68,57,83,76,73,78,60,94,67,88,70,86,76,81,72,70,74,80,72,78,128

Foldseek 3Di:
DDDPVPDDDDPDPCPCVPDDPPPPVDDDPPDDDDDDDPDDDDDPPPVPDPPPPDPPPDDDPVPVPPDD

Sequence (68 aa):
MGSMLGNLPSFDPHNFSQLRPSDPSNPSKMVPSTYRPTHSRTLPPPDQVEIETCCHRTSNTRAWMQAN

=== Feature glossary ===
The record interleaves many kinds of information about one protein. Here is each kind framed as the question it answers.

Q: What known structures does this most resemble?
A: Structural nearest neighbors (via Foldseek easy-search vs the PDB). Reported per hit: target PDB id, E-value, and alignment TM-score. A TM-score above ~0.5 is the conventional threshold for 'same fold'.

Q: Where is each backbone atom in 3D?
A: The mmCIF table is the protein's shape written out atom by atom. For each backbone N, Cα, C, and carbonyl O, it records an (x, y, z) coordinate triple in Å plus the residue type, chain letter, and residue number.

Q: What are the backbone torsion angles?
A: The φ/ψ torsion pair specifies the backbone conformation at each residue. φ rotates about the N–Cα bond, ψ about the Cα–C bond. Steric clashes forbid most of the (φ, ψ) plane — the allowed regions (α-helix basin, β-sheet basin, left-handed helix) are the Ramachandran-allowed regions.

Q: Which residues are buried vs exposed?
A: Solvent-accessible surface area (SASA) is the area in Å² traced out by the centre of a 1.4 Å probe sphere (a water molecule) rolled over the protein's van der Waals surface (Shrake–Rupley / Lee–Richards construction). Buried residues have near-zero SASA; fully exposed residues can exceed 200 Å². The total SASA scales roughly with the number of surface residues.

Q: How confident is the AlphaFold model at each residue?
A: pLDDT is the predicted lDDT-Cα score: AlphaFold's confidence that the local environment of each residue (all inter-atomic distances within 15 Å) is correctly placed. It is a per-residue number between 0 and 100, with higher meaning more reliable.

Q: What does the local fold look like, residue by residue?
A: 3Di is Foldseek's structural alphabet. Each residue is assigned one of twenty discrete states based on how its Cα sits relative to its spatial (not sequential) neighbors. Aligning 3Di strings finds structural homologs roughly as well as full 3D superposition, but orders of magnitude faster.

Q: How big and how compact is the whole molecule?
A: Radius of gyration (Rg) is the root-mean-square distance of Cα atoms from their centroid — a single number for overall size and compactness. A globular domain of N residues has Rg ≈ 2.2·N^0.38 Å; an extended or disordered chain has a much larger Rg. The Cα contact count is the number of residue pairs whose Cα atoms are within 8 Å and are more than four positions apart in sequence — a standard proxy for tertiary packing density. The bounding box is the smallest axis-aligned box enclosing all Cα atoms.

Q: Which residues are in helices, strands, or loops?
A: DSSP 8-state secondary structure assigns each residue one of H (α-helix), G (3₁₀-helix), I (π-helix), E (extended β-strand), B (isolated β-bridge), T (hydrogen-bonded turn), S (bend), or '-' (coil). The assignment is computed from backbone hydrogen-bond geometry via the Kabsch–Sander algorithm.

Q: How mobile is each atom in the crystal?
A: Crystallographic B-factors measure how much each atom's electron density is smeared out, in Å². They rise in mobile loops and surface residues and fall in the buried interior. In AlphaFold models this column is repurposed to hold pLDDT instead.

Q: What if only a Cα trace is available?
A: P-SEA three-state annotation labels each residue as helix, strand, or coil based purely on the geometry of the Cα trace. It serves as a fallback when the full backbone (and thus DSSP) is unavailable.

Q: What family and function is it annotated with?
A: Database cross-references. InterPro integrates a dozen domain/family signature databases into unified entries with residue-range hits. GO terms attach function/process/location labels with evidence codes. CATH codes position the fold in a four-level structural taxonomy. Organism is the NCBI-taxonomy species name.

Q: Are the domains correctly placed relative to each other?
A: Predicted Aligned Error (PAE) is an AlphaFold confidence matrix: entry (i, j) is the expected error in the position of residue j, in ångströms, when the prediction is superimposed on the true structure at residue i. Low PAE within a block of residues means that block is internally rigid and well-predicted; high PAE between two blocks means their relative placement is uncertain even if each block individually is confident.

Q: What do the diagnostic plots show?
A: Three diagnostic plots accompany the record. The Cα contact map visualizes the tertiary structure as a 2D adjacency matrix (8 Å cutoff, sequence-local contacts suppressed). The Ramachandran plot shows the distribution of backbone (φ, ψ) torsions, with points in the α and β basins reflecting secondary structure content. The PAE plot shows AlphaFold's inter-residue confidence as a color matrix.

Q: What is the amino-acid chain?
A: Primary structure: the covalent order of the twenty standard amino acids along the backbone. Two proteins with the same sequence will (almost always) fold to the same structure; two with 30% identity often share a fold but not the details.

Q: What do the rendered images show?
A: The six renders are orthographic views along the three Cartesian axes in both directions. Representation (cartoon, sticks, or surface) and color scheme (sequence-rainbow or by-chain) vary across proteins so the training set covers all the common visualization conventions.